Protein AF-A0A2N3AIR7-F1 (afdb_monomer_lite)

Foldseek 3Di:
DDDDQAAQCAAQPQDLFGWGWDADPVVRDIDIDGHDDDLVVVLVVCVVVVHDSVVSVNSVRRD

Sequence (63 aa):
YIINCGSVGQPRDGNPKASYGIYDLKCRVVNIYRVSYPVHLTQEKIINAGLPRILADRLSYGR

Structure (mmCIF, N/CA/C/O backbone):
data_AF-A0A2N3AIR7-F1
#
_entry.id   AF-A0A2N3AIR7-F1
#
loop_
_atom_site.group_PDB
_atom_site.id
_atom_site.type_symbol
_atom_site.label_atom_id
_atom_site.label_alt_id
_atom_site.label_comp_id
_atom_site.label_asym_id
_atom_site.label_entity_id
_atom_site.label_seq_id
_atom_site.pdbx_PDB_ins_code
_atom_site.Cartn_x
_atom_site.Cartn_y
_atom_site.Cartn_z
_atom_site.occupancy
_atom_site.B_iso_or_equiv
_atom_site.auth_seq_id
_atom_site.auth_comp_id
_atom_site.auth_asym_id
_atom_site.auth_atom_id
_atom_site.pdbx_PDB_model_num
ATOM 1 N N . TYR A 1 1 ? -12.806 12.768 15.610 1.00 89.19 1 TYR A N 1
ATOM 2 C CA . TYR A 1 1 ? -11.477 12.460 15.048 1.00 89.19 1 TYR A CA 1
ATOM 3 C C . TYR A 1 1 ? -11.594 12.371 13.542 1.00 89.19 1 TYR A C 1
ATOM 5 O O . TYR A 1 1 ? -12.589 11.839 13.068 1.00 89.19 1 TYR A O 1
ATOM 13 N N . ILE A 1 2 ? -10.606 12.880 12.810 1.00 96.88 2 ILE A N 1
ATOM 14 C CA . ILE A 1 2 ? -10.432 12.578 11.385 1.00 96.88 2 ILE A CA 1
ATOM 15 C C . ILE A 1 2 ? -9.282 11.578 11.309 1.00 96.88 2 ILE A C 1
ATOM 17 O O . ILE A 1 2 ? -8.226 11.828 11.887 1.00 96.88 2 ILE A O 1
ATOM 21 N N . ILE A 1 3 ? -9.503 10.433 10.664 1.00 97.50 3 ILE A N 1
ATOM 22 C CA . ILE A 1 3 ? -8.529 9.337 10.605 1.00 97.50 3 ILE A CA 1
ATOM 23 C C . ILE A 1 3 ? -8.323 8.944 9.144 1.00 97.50 3 ILE A C 1
ATOM 25 O O . ILE A 1 3 ? -9.286 8.687 8.426 1.00 97.50 3 ILE A O 1
ATOM 29 N N . ASN A 1 4 ? -7.062 8.886 8.714 1.00 97.88 4 ASN A N 1
ATOM 30 C CA . ASN A 1 4 ? -6.664 8.424 7.389 1.00 97.88 4 ASN A CA 1
ATOM 31 C C . ASN A 1 4 ? -5.990 7.051 7.517 1.00 97.88 4 ASN A C 1
ATOM 33 O O . ASN A 1 4 ? -4.975 6.920 8.194 1.00 97.88 4 ASN A O 1
ATOM 37 N N . CYS A 1 5 ? -6.556 6.035 6.864 1.00 97.50 5 CYS A N 1
ATOM 38 C CA . CYS A 1 5 ? -6.058 4.657 6.911 1.00 97.50 5 CYS 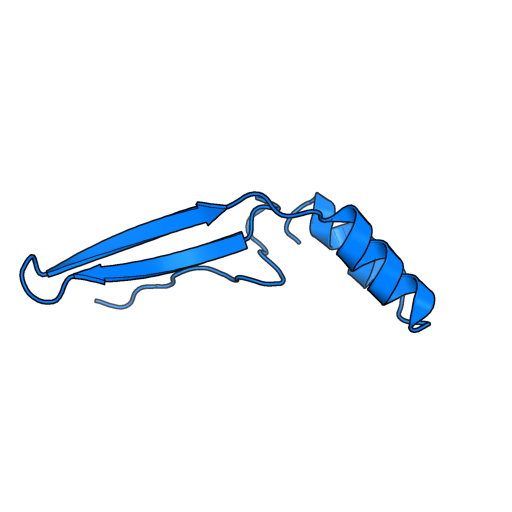A CA 1
ATOM 39 C C . CYS A 1 5 ? -4.950 4.368 5.881 1.00 97.50 5 CYS A C 1
ATOM 41 O O . CYS A 1 5 ? -4.484 3.233 5.777 1.00 97.50 5 CYS A O 1
ATOM 43 N N . GLY A 1 6 ? -4.537 5.375 5.109 1.00 97.75 6 GLY A N 1
ATOM 44 C CA . GLY A 1 6 ? -3.624 5.243 3.981 1.00 97.75 6 GLY A CA 1
ATOM 45 C C . GLY A 1 6 ? -4.321 4.724 2.721 1.00 97.75 6 GLY A C 1
ATOM 46 O O . GLY A 1 6 ? -5.526 4.885 2.541 1.00 97.75 6 GLY A O 1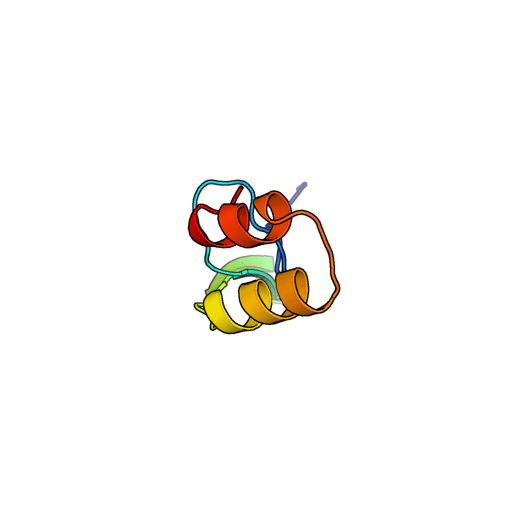
ATOM 47 N N . SER A 1 7 ? -3.539 4.121 1.826 1.00 98.06 7 SER A N 1
ATOM 48 C CA . SER A 1 7 ? -4.000 3.598 0.538 1.00 98.06 7 SER A CA 1
ATOM 49 C C . SER A 1 7 ? -3.623 2.130 0.383 1.00 98.06 7 SER A C 1
ATOM 51 O O . SER A 1 7 ? -2.496 1.735 0.688 1.00 98.06 7 SER A O 1
ATOM 53 N N . VAL A 1 8 ? -4.559 1.328 -0.125 1.00 98.25 8 VAL A N 1
ATOM 54 C CA . VAL A 1 8 ? -4.340 -0.100 -0.388 1.00 98.25 8 VAL A CA 1
ATOM 55 C C . VAL A 1 8 ? -3.498 -0.296 -1.650 1.00 98.25 8 VAL A C 1
ATOM 57 O O . VAL A 1 8 ? -2.524 -1.040 -1.629 1.00 98.25 8 VAL A O 1
ATOM 60 N N . GLY A 1 9 ? -3.863 0.370 -2.750 1.00 96.12 9 GLY A N 1
ATOM 61 C CA . GLY A 1 9 ? -3.277 0.112 -4.072 1.00 96.12 9 GLY A CA 1
ATOM 62 C C . GLY A 1 9 ? -2.124 1.036 -4.461 1.00 96.12 9 GLY A C 1
ATOM 63 O O . GLY A 1 9 ? -1.320 0.683 -5.316 1.00 96.12 9 GLY A O 1
ATOM 64 N N . GLN A 1 10 ? -2.038 2.222 -3.854 1.00 96.81 10 GLN A N 1
ATOM 65 C CA . GLN A 1 10 ? -0.965 3.176 -4.128 1.00 96.81 10 GLN A CA 1
ATOM 66 C C . GLN A 1 10 ? -0.681 4.053 -2.901 1.00 96.81 10 GLN A C 1
ATOM 68 O O . GLN A 1 10 ? -1.192 5.176 -2.812 1.00 96.81 10 GLN A O 1
ATOM 73 N N . PRO A 1 11 ? 0.086 3.543 -1.925 1.00 97.25 11 PRO A N 1
ATOM 74 C CA . PRO A 1 11 ? 0.646 4.364 -0.858 1.00 97.25 11 PRO A CA 1
ATOM 75 C C . PRO A 1 11 ? 1.511 5.487 -1.442 1.00 97.25 11 PRO A C 1
ATOM 77 O O . PRO A 1 11 ? 2.165 5.290 -2.463 1.00 97.25 11 PRO A O 1
ATOM 80 N N . ARG A 1 12 ? 1.502 6.660 -0.801 1.00 97.31 12 ARG A N 1
ATOM 81 C CA . ARG A 1 12 ? 2.273 7.849 -1.222 1.00 97.31 12 ARG A CA 1
ATOM 82 C C . ARG A 1 12 ? 3.154 8.420 -0.111 1.00 97.31 12 ARG A C 1
ATOM 84 O O . ARG A 1 12 ? 3.497 9.597 -0.116 1.00 97.31 12 ARG A O 1
ATOM 91 N N . ASP A 1 13 ? 3.463 7.593 0.876 1.00 97.56 13 ASP A N 1
ATOM 92 C CA . ASP A 1 13 ? 4.164 7.963 2.102 1.00 97.56 13 ASP A CA 1
ATOM 93 C C . ASP A 1 13 ? 5.573 7.363 2.193 1.00 97.56 13 ASP A C 1
ATOM 95 O O . ASP A 1 13 ? 6.177 7.361 3.262 1.00 97.56 13 ASP A O 1
ATOM 99 N N . GLY A 1 14 ? 6.111 6.842 1.087 1.00 97.62 14 GLY A N 1
ATOM 100 C CA . GLY A 1 14 ? 7.433 6.214 1.058 1.00 97.62 14 GLY A CA 1
ATOM 101 C C . GLY A 1 14 ? 7.449 4.752 1.516 1.00 97.62 14 GLY A C 1
ATOM 102 O O . GLY A 1 14 ? 8.502 4.119 1.470 1.00 97.62 14 GLY A O 1
ATOM 103 N N . ASN A 1 15 ? 6.308 4.194 1.944 1.00 97.75 15 ASN A N 1
ATOM 104 C CA . ASN A 1 15 ? 6.189 2.783 2.303 1.00 9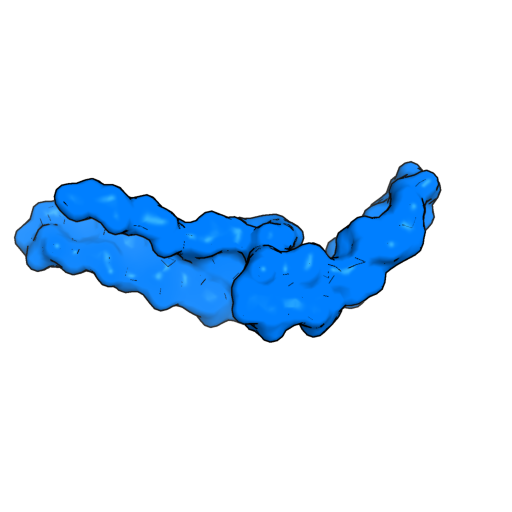7.75 15 ASN A CA 1
ATOM 105 C C . ASN A 1 15 ? 5.393 2.029 1.225 1.00 97.75 15 ASN A C 1
ATOM 107 O O . ASN A 1 15 ? 4.189 2.249 1.103 1.00 97.75 15 ASN A O 1
ATOM 111 N N . PRO A 1 16 ? 6.009 1.102 0.471 1.00 97.75 16 PRO A N 1
ATOM 112 C CA . PRO A 1 16 ? 5.329 0.413 -0.623 1.00 97.75 16 PRO A CA 1
ATOM 113 C C . PRO A 1 16 ? 4.255 -0.578 -0.154 1.00 97.75 16 PRO A C 1
ATOM 115 O O . PRO A 1 16 ? 3.484 -1.058 -0.979 1.00 97.75 16 PRO A O 1
ATOM 118 N N . LYS A 1 17 ? 4.178 -0.911 1.144 1.00 98.50 17 LYS A N 1
ATOM 119 C CA . LYS A 1 17 ? 3.166 -1.833 1.681 1.00 98.50 17 LYS A CA 1
ATOM 120 C C . LYS A 1 17 ? 1.767 -1.222 1.616 1.00 98.50 17 LYS A C 1
ATOM 122 O O . LYS A 1 17 ? 1.567 -0.071 2.009 1.00 98.50 17 LYS A O 1
ATOM 127 N N . ALA A 1 18 ? 0.793 -2.041 1.221 1.00 98.38 18 ALA A N 1
ATOM 128 C CA . ALA A 1 18 ? -0.619 -1.682 1.240 1.00 98.38 18 ALA A CA 1
ATOM 129 C C . ALA A 1 18 ? -1.044 -1.275 2.657 1.00 98.38 18 ALA A C 1
ATOM 131 O O . ALA A 1 18 ? -0.641 -1.918 3.631 1.00 98.38 18 ALA A O 1
ATOM 132 N N . SER A 1 19 ? -1.852 -0.221 2.765 1.00 98.69 19 SER A N 1
ATOM 133 C CA . SER A 1 19 ? -2.334 0.323 4.035 1.00 98.69 19 SER A CA 1
ATOM 134 C C . SER A 1 19 ? -3.849 0.225 4.135 1.00 98.69 19 SER A C 1
ATOM 136 O O . SER A 1 19 ? -4.559 0.582 3.195 1.00 98.69 19 SER A O 1
ATOM 138 N N . TYR A 1 20 ? -4.341 -0.231 5.283 1.00 98.50 20 TYR A N 1
ATOM 139 C CA . TYR A 1 20 ? -5.764 -0.237 5.621 1.00 98.50 20 TYR A CA 1
ATOM 140 C C . TYR A 1 20 ? -5.953 -0.088 7.132 1.00 98.50 20 TYR A C 1
ATOM 142 O O . TYR A 1 20 ? -5.008 -0.252 7.904 1.00 98.50 20 TYR A O 1
ATOM 150 N N . GLY A 1 21 ? -7.176 0.229 7.558 1.00 98.06 21 GLY A N 1
ATOM 151 C CA . GLY A 1 21 ? -7.528 0.368 8.967 1.00 98.06 21 GLY A CA 1
ATOM 152 C C . GLY A 1 21 ? -8.648 -0.580 9.373 1.00 98.06 21 GLY A C 1
ATOM 153 O O . GLY A 1 21 ? -9.533 -0.874 8.574 1.00 98.06 21 GLY A O 1
ATOM 154 N N . ILE A 1 22 ? -8.616 -1.034 10.624 1.00 98.25 22 ILE A N 1
ATOM 155 C CA . ILE A 1 22 ? -9.728 -1.734 11.272 1.00 98.25 22 ILE A CA 1
ATOM 156 C C . ILE A 1 22 ? -10.196 -0.872 12.440 1.00 98.25 22 ILE A C 1
ATOM 158 O O . ILE A 1 22 ? -9.390 -0.496 13.293 1.00 98.25 22 ILE A O 1
ATOM 162 N N . TYR A 1 23 ? -11.494 -0.570 12.472 1.00 98.12 23 TYR A N 1
ATOM 163 C CA . TYR A 1 23 ? -12.127 0.129 13.584 1.00 98.12 23 TYR A CA 1
ATOM 164 C C . TYR A 1 23 ? -12.891 -0.855 14.470 1.00 98.12 23 TYR A C 1
ATOM 166 O O . TYR A 1 23 ? -13.869 -1.463 14.035 1.00 98.12 23 TYR A O 1
ATOM 174 N N . ASP A 1 24 ? -12.451 -0.992 15.718 1.00 97.75 24 ASP A N 1
ATOM 175 C CA . ASP A 1 24 ? -13.174 -1.725 16.750 1.00 97.75 24 ASP A CA 1
ATOM 176 C C . ASP A 1 24 ? -14.189 -0.795 17.431 1.00 97.75 24 ASP A C 1
ATOM 178 O O . ASP A 1 24 ? -13.827 0.107 18.192 1.00 97.75 24 ASP A O 1
ATOM 182 N N . LEU A 1 25 ? -15.474 -1.039 17.167 1.00 97.00 25 LEU A N 1
ATOM 183 C CA . LEU A 1 25 ? -16.595 -0.270 17.714 1.00 97.00 25 LEU A CA 1
ATOM 184 C C . LEU A 1 25 ? -16.739 -0.397 19.237 1.00 97.00 25 LEU A C 1
ATOM 186 O O . LEU A 1 25 ? -17.178 0.554 19.885 1.00 97.00 25 LEU A O 1
ATOM 190 N N . LYS A 1 26 ? -16.391 -1.552 19.817 1.00 97.75 26 LYS A N 1
ATOM 191 C CA . LYS A 1 26 ? -16.541 -1.812 21.256 1.00 97.75 26 LYS A CA 1
ATOM 192 C C . LYS A 1 26 ? -15.427 -1.129 22.034 1.00 97.75 26 LYS A C 1
ATOM 194 O O . LYS A 1 26 ? -15.697 -0.411 22.993 1.00 97.75 26 LYS A O 1
ATOM 199 N N . CYS A 1 27 ? -14.189 -1.311 21.581 1.00 97.50 27 CYS A N 1
ATOM 200 C CA . CYS A 1 27 ? -13.014 -0.724 22.223 1.00 97.50 27 CYS A CA 1
ATOM 201 C C . CYS A 1 27 ? -12.805 0.750 21.845 1.00 97.50 27 CYS A C 1
ATOM 203 O O . CYS A 1 27 ? -12.034 1.445 22.498 1.00 97.50 27 CYS A O 1
ATOM 205 N N . ARG A 1 28 ? -13.487 1.235 20.795 1.00 96.62 28 ARG A N 1
ATOM 206 C CA . ARG A 1 28 ? -13.292 2.560 20.183 1.00 96.62 28 ARG A CA 1
ATOM 207 C C . ARG A 1 28 ? -11.839 2.798 19.743 1.00 96.62 28 ARG A C 1
ATOM 209 O O . ARG A 1 28 ? -11.323 3.905 19.868 1.00 96.62 28 ARG A O 1
ATOM 216 N N . VAL A 1 29 ? -11.198 1.766 19.195 1.00 98.12 29 VAL A N 1
ATOM 217 C CA . VAL A 1 29 ? -9.795 1.790 18.746 1.00 98.12 29 VAL A CA 1
ATOM 218 C C . VAL A 1 29 ? -9.732 1.650 17.230 1.00 98.12 29 VAL A C 1
ATOM 220 O O . VAL A 1 29 ? -10.401 0.792 16.658 1.00 98.12 29 VAL A O 1
ATOM 223 N N . VAL A 1 30 ? -8.898 2.464 16.577 1.00 98.06 30 VAL A N 1
ATOM 224 C CA . VAL A 1 30 ? -8.536 2.273 15.167 1.00 98.06 30 VAL A CA 1
ATOM 225 C C . VAL A 1 30 ? -7.102 1.773 15.083 1.00 98.06 30 VAL A C 1
ATOM 227 O O . VAL A 1 30 ? -6.188 2.438 15.562 1.00 98.06 30 VAL A O 1
ATOM 230 N N . ASN A 1 31 ? -6.913 0.631 14.429 1.00 98.25 31 ASN A N 1
ATOM 231 C CA . ASN A 1 31 ? -5.599 0.075 14.128 1.00 98.25 31 ASN A CA 1
ATOM 232 C C . ASN A 1 31 ? -5.314 0.220 12.634 1.00 98.25 31 ASN A C 1
ATOM 234 O O . ASN A 1 31 ? -6.143 -0.179 11.817 1.00 98.25 31 ASN A O 1
ATOM 238 N N . ILE A 1 32 ? -4.152 0.769 12.276 1.00 98.38 32 ILE A N 1
ATOM 239 C CA . ILE A 1 32 ? -3.693 0.885 10.885 1.00 98.38 32 ILE A CA 1
ATOM 240 C C . ILE A 1 32 ? -2.642 -0.192 10.634 1.00 98.38 32 ILE A C 1
ATOM 242 O O . ILE A 1 32 ? -1.654 -0.287 11.361 1.00 98.38 32 ILE A O 1
ATOM 246 N N . TYR A 1 33 ? -2.844 -0.986 9.590 1.00 98.38 33 TYR A N 1
ATOM 247 C CA . TYR A 1 33 ? -1.991 -2.115 9.240 1.00 98.38 33 TYR A CA 1
ATOM 248 C C . TYR A 1 33 ? -1.245 -1.871 7.935 1.00 98.38 33 TYR A C 1
ATOM 250 O O . TYR A 1 33 ? -1.717 -1.163 7.045 1.00 98.38 33 TYR A O 1
ATOM 258 N N . ARG A 1 34 ? -0.074 -2.508 7.821 1.00 98.44 34 ARG A N 1
ATOM 259 C CA . ARG A 1 34 ? 0.736 -2.547 6.602 1.00 98.44 34 ARG A CA 1
ATOM 260 C C . ARG A 1 34 ? 0.994 -3.979 6.194 1.00 98.44 34 ARG A C 1
ATOM 262 O O . ARG A 1 34 ? 1.555 -4.747 6.972 1.00 98.44 34 ARG A O 1
ATOM 269 N N . VAL A 1 35 ? 0.642 -4.313 4.960 1.00 98.44 35 VAL A N 1
ATOM 270 C CA . VAL A 1 35 ? 0.779 -5.673 4.435 1.00 98.44 35 VAL A CA 1
ATOM 271 C C . VAL A 1 35 ? 1.601 -5.659 3.153 1.00 98.44 35 VAL A C 1
ATOM 273 O O . VAL A 1 35 ? 1.381 -4.848 2.252 1.00 98.44 35 VAL A O 1
ATOM 276 N N . SER A 1 36 ? 2.597 -6.544 3.102 1.00 98.19 36 SER A N 1
ATOM 277 C CA . SER A 1 36 ? 3.384 -6.785 1.894 1.00 98.19 36 SER A CA 1
ATOM 278 C C . SER A 1 36 ? 2.511 -7.447 0.835 1.00 98.19 36 SER A C 1
ATOM 280 O O . SER A 1 36 ? 1.734 -8.348 1.138 1.00 98.19 36 SER A O 1
ATOM 282 N N . TYR A 1 37 ? 2.677 -7.037 -0.414 1.00 97.75 37 TYR A N 1
ATOM 283 C CA . TYR A 1 37 ? 2.022 -7.649 -1.564 1.00 97.75 37 TYR A CA 1
ATOM 284 C C . TYR A 1 37 ? 3.035 -7.759 -2.710 1.00 97.75 37 TYR A C 1
ATOM 286 O O . TYR A 1 37 ? 4.074 -7.090 -2.672 1.00 97.75 37 TYR A O 1
ATOM 2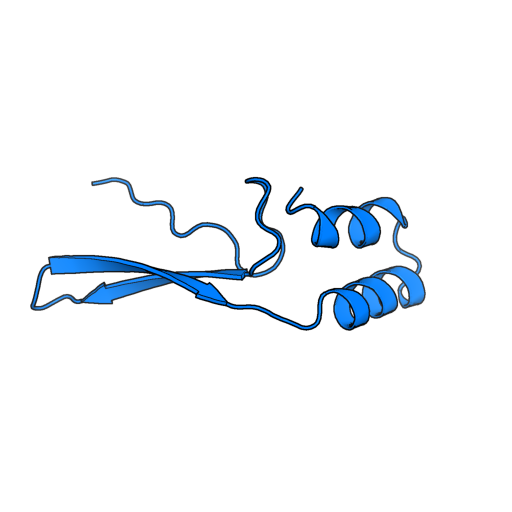94 N N . PRO A 1 38 ? 2.785 -8.604 -3.722 1.00 97.62 38 PRO A N 1
ATOM 295 C CA . PRO A 1 38 ? 3.708 -8.771 -4.837 1.00 97.62 38 PRO A CA 1
ATOM 296 C C . PRO A 1 38 ? 3.657 -7.552 -5.773 1.00 97.62 38 PRO A C 1
ATOM 298 O O . PRO A 1 38 ? 2.971 -7.562 -6.792 1.00 97.62 38 PRO A O 1
ATOM 301 N N . VAL A 1 39 ? 4.396 -6.494 -5.419 1.00 97.81 39 VAL A N 1
ATOM 302 C CA . VAL A 1 39 ? 4.477 -5.230 -6.178 1.00 97.81 39 VAL A CA 1
ATOM 303 C C . VAL A 1 39 ? 4.829 -5.481 -7.647 1.00 97.81 39 VAL A C 1
ATOM 305 O O . VAL A 1 39 ? 4.181 -4.920 -8.526 1.00 97.81 39 VAL A O 1
ATOM 308 N N . HIS A 1 40 ? 5.781 -6.382 -7.910 1.00 97.62 40 HIS A N 1
ATOM 309 C CA . HIS A 1 40 ? 6.232 -6.728 -9.261 1.00 97.62 40 HIS A CA 1
ATOM 310 C C . HIS A 1 40 ? 5.093 -7.233 -10.163 1.00 97.62 40 HIS A C 1
ATOM 312 O O . HIS A 1 40 ? 4.973 -6.775 -11.293 1.00 97.62 40 HIS A O 1
ATOM 318 N N . LEU A 1 41 ? 4.186 -8.077 -9.653 1.00 98.50 41 LEU A N 1
ATOM 319 C CA . LEU A 1 41 ? 3.049 -8.571 -10.442 1.00 98.50 41 LEU A CA 1
ATOM 320 C C . LEU A 1 41 ? 2.094 -7.437 -10.827 1.00 98.50 41 LEU A C 1
ATOM 322 O O . LEU A 1 41 ? 1.520 -7.436 -11.914 1.00 98.50 41 LEU A O 1
ATOM 326 N N . THR A 1 42 ? 1.899 -6.457 -9.942 1.00 98.00 42 THR A N 1
ATOM 327 C CA . THR A 1 42 ? 1.088 -5.274 -10.258 1.00 98.00 42 THR A CA 1
ATOM 328 C C . THR A 1 42 ? 1.793 -4.383 -11.280 1.00 98.00 42 THR A C 1
ATOM 330 O O . THR A 1 42 ? 1.148 -3.885 -12.199 1.00 98.00 42 THR A O 1
ATOM 333 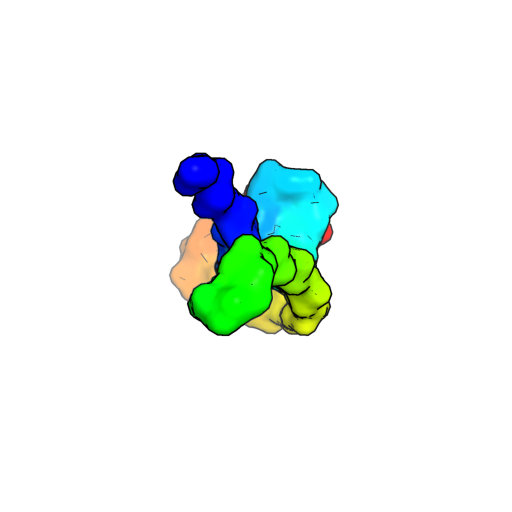N N . GLN A 1 43 ? 3.111 -4.213 -11.165 1.00 98.38 43 GLN A N 1
ATOM 334 C CA . GLN A 1 43 ? 3.918 -3.461 -12.129 1.00 98.38 43 GLN A CA 1
ATOM 335 C C . GLN A 1 43 ? 3.853 -4.073 -13.530 1.00 98.38 43 GLN A C 1
ATOM 337 O O . GLN A 1 43 ? 3.589 -3.357 -14.494 1.00 98.38 43 GLN A O 1
ATOM 342 N N . GLU A 1 44 ? 4.010 -5.392 -13.638 1.00 98.50 44 GLU A N 1
ATOM 343 C CA . GLU A 1 44 ? 3.879 -6.126 -14.899 1.00 98.50 44 GLU A CA 1
ATOM 344 C C . GLU A 1 44 ? 2.496 -5.935 -15.518 1.00 98.50 44 GLU A C 1
ATOM 346 O O . GLU A 1 44 ? 2.391 -5.632 -16.702 1.00 98.50 44 GLU A O 1
ATOM 351 N N . LYS A 1 45 ? 1.424 -6.025 -14.720 1.00 98.50 45 LYS A N 1
ATOM 352 C CA . LYS A 1 45 ? 0.058 -5.771 -15.206 1.00 98.50 45 LYS A CA 1
ATOM 353 C C . LYS A 1 45 ? -0.111 -4.356 -15.759 1.00 98.50 45 LYS A C 1
ATOM 355 O O . LYS A 1 45 ? -0.751 -4.192 -16.792 1.00 98.50 45 LYS A O 1
ATOM 360 N N . ILE A 1 46 ? 0.463 -3.348 -15.099 1.00 98.38 46 ILE A N 1
ATOM 361 C CA . ILE A 1 46 ? 0.426 -1.952 -15.564 1.00 98.38 46 ILE A CA 1
ATOM 362 C C . ILE A 1 46 ? 1.147 -1.818 -16.912 1.00 98.38 46 ILE A C 1
ATOM 364 O O . ILE A 1 46 ? 0.601 -1.220 -17.838 1.00 98.38 46 ILE A O 1
ATOM 368 N N . ILE A 1 47 ? 2.343 -2.400 -17.039 1.00 98.25 47 ILE A N 1
ATOM 369 C CA . ILE A 1 47 ? 3.143 -2.358 -18.272 1.00 98.25 47 ILE A CA 1
ATOM 370 C C . ILE A 1 47 ? 2.430 -3.102 -19.409 1.00 98.25 47 ILE A C 1
ATOM 372 O O . ILE A 1 47 ? 2.296 -2.562 -20.505 1.00 98.25 47 ILE A O 1
ATOM 376 N N . ASN A 1 48 ? 1.906 -4.300 -19.140 1.00 98.44 48 ASN A N 1
ATOM 377 C CA . ASN A 1 48 ? 1.183 -5.118 -20.119 1.00 98.44 48 ASN A CA 1
ATOM 378 C C . ASN A 1 48 ? -0.128 -4.466 -20.580 1.00 98.44 48 ASN A C 1
ATOM 380 O O . ASN A 1 48 ? -0.585 -4.725 -21.689 1.00 98.44 48 ASN A O 1
ATOM 384 N N . ALA A 1 49 ? -0.719 -3.596 -19.758 1.00 98.50 49 ALA A N 1
ATOM 385 C CA . ALA A 1 49 ? -1.875 -2.785 -20.130 1.00 98.50 49 ALA A CA 1
ATOM 386 C C . ALA A 1 49 ? -1.513 -1.558 -20.996 1.00 98.50 49 ALA A C 1
ATOM 388 O O . ALA A 1 49 ? -2.399 -0.778 -21.341 1.00 98.50 49 ALA A O 1
ATOM 389 N N . GLY A 1 50 ? -0.233 -1.350 -21.331 1.00 98.25 50 GLY A N 1
ATOM 390 C CA . GLY A 1 50 ? 0.233 -0.212 -22.129 1.00 98.25 50 GLY A CA 1
ATOM 391 C C . GLY A 1 50 ? 0.235 1.121 -21.374 1.00 98.25 50 GLY A C 1
ATOM 392 O O . GLY A 1 50 ? 0.298 2.182 -21.994 1.00 98.25 50 GLY A O 1
ATOM 393 N N . LEU A 1 51 ? 0.148 1.093 -20.041 1.00 98.19 51 LEU A N 1
ATOM 394 C CA . LEU A 1 51 ? 0.150 2.304 -19.226 1.00 98.19 51 LEU A CA 1
ATOM 395 C C . LEU A 1 51 ? 1.573 2.870 -19.066 1.00 98.19 51 LEU A C 1
ATOM 397 O O . LEU A 1 51 ? 2.554 2.124 -19.130 1.00 98.19 51 LEU A O 1
ATOM 401 N N . PRO A 1 52 ? 1.717 4.183 -18.792 1.00 98.12 52 PRO A N 1
ATOM 402 C CA . PRO A 1 52 ? 3.024 4.794 -18.577 1.00 98.12 52 PRO A CA 1
ATOM 403 C C . PRO A 1 52 ? 3.830 4.079 -17.487 1.00 98.12 52 PRO A C 1
ATOM 405 O O . PRO A 1 52 ? 3.364 3.926 -16.355 1.00 98.12 52 PRO A O 1
ATOM 408 N N . ARG A 1 53 ? 5.076 3.706 -17.804 1.00 97.06 53 ARG A N 1
ATOM 409 C CA . ARG A 1 53 ? 5.960 2.928 -16.916 1.00 97.06 53 ARG A CA 1
ATOM 410 C C . ARG A 1 53 ? 6.176 3.575 -15.544 1.00 97.06 53 ARG A C 1
ATOM 412 O O . ARG A 1 53 ? 6.259 2.874 -14.542 1.00 97.06 53 ARG A O 1
ATOM 419 N N . ILE A 1 54 ? 6.139 4.907 -15.476 1.00 97.19 54 ILE A N 1
ATOM 420 C CA . ILE A 1 54 ? 6.219 5.666 -14.219 1.00 97.19 54 ILE A CA 1
ATOM 421 C C . ILE A 1 54 ? 5.131 5.271 -13.205 1.00 97.19 54 ILE A C 1
ATOM 423 O O . ILE A 1 54 ? 5.363 5.338 -11.999 1.00 97.19 54 ILE A O 1
ATOM 427 N N . LEU A 1 55 ? 3.952 4.830 -13.669 1.00 97.19 55 LEU A N 1
ATOM 428 C CA . LEU A 1 55 ? 2.865 4.379 -12.797 1.00 97.19 55 LEU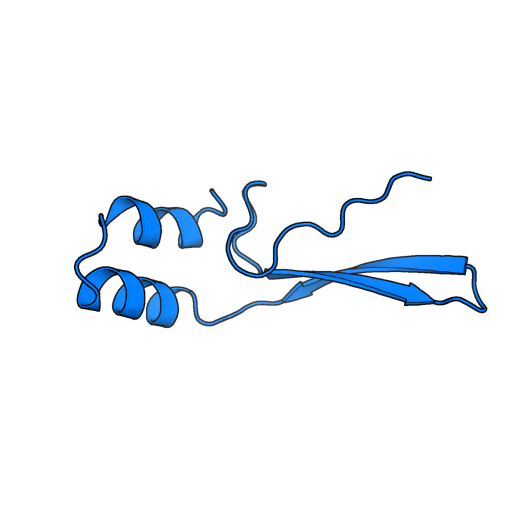 A CA 1
ATOM 429 C C . LEU A 1 55 ? 3.180 3.042 -12.125 1.00 97.19 55 LEU A C 1
ATOM 431 O O . LEU A 1 55 ? 2.739 2.830 -10.996 1.00 97.19 55 LEU A O 1
ATOM 435 N N . ALA A 1 56 ? 3.937 2.180 -12.804 1.00 97.81 56 ALA A N 1
ATOM 436 C CA . ALA A 1 56 ? 4.444 0.931 -12.261 1.00 97.81 56 ALA A CA 1
ATOM 437 C C . ALA A 1 56 ? 5.622 1.208 -11.318 1.00 97.81 56 ALA A C 1
ATOM 439 O O . ALA A 1 56 ? 5.570 0.844 -10.143 1.00 97.81 56 ALA A O 1
ATOM 440 N N . ASP A 1 57 ? 6.649 1.912 -11.799 1.00 96.88 57 ASP A N 1
ATOM 441 C CA . ASP A 1 57 ? 7.915 2.118 -11.084 1.00 96.88 57 ASP A CA 1
ATOM 442 C C . ASP A 1 57 ? 7.703 2.736 -9.690 1.00 96.88 57 ASP A C 1
ATOM 444 O O . ASP A 1 57 ? 8.317 2.314 -8.709 1.00 96.88 57 ASP A O 1
ATOM 448 N N . ARG A 1 58 ? 6.758 3.676 -9.563 1.00 97.38 58 ARG A N 1
ATOM 449 C CA . ARG A 1 58 ? 6.469 4.364 -8.295 1.00 97.38 58 ARG A CA 1
ATOM 450 C C . ARG A 1 58 ? 5.925 3.467 -7.177 1.00 97.38 58 ARG A C 1
ATOM 452 O O . ARG A 1 58 ? 6.115 3.792 -6.004 1.00 97.38 58 ARG A O 1
ATOM 459 N N . LEU A 1 59 ? 5.318 2.320 -7.505 1.00 97.62 59 LEU A N 1
ATOM 460 C CA . LEU A 1 59 ? 4.769 1.399 -6.501 1.00 97.62 59 LEU A CA 1
ATOM 461 C C . LEU A 1 59 ? 5.854 0.849 -5.566 1.00 97.62 59 LEU A C 1
ATOM 463 O O . LEU A 1 59 ? 5.612 0.734 -4.367 1.00 97.62 59 LEU A O 1
ATOM 467 N N . SER A 1 60 ? 7.061 0.587 -6.080 1.00 97.25 60 SER A N 1
ATOM 468 C CA . SER A 1 60 ? 8.191 0.091 -5.277 1.00 97.25 60 SER A CA 1
ATOM 469 C C . SER A 1 60 ? 8.705 1.110 -4.260 1.00 97.25 60 SER A C 1
ATOM 471 O O . SER A 1 60 ? 9.323 0.731 -3.268 1.00 97.25 60 SER A O 1
ATOM 473 N N . TYR A 1 61 ? 8.433 2.395 -4.488 1.00 96.56 61 TYR A N 1
ATOM 474 C CA . TYR A 1 61 ? 8.867 3.493 -3.628 1.00 96.56 61 TYR A CA 1
ATOM 475 C C . TYR A 1 61 ? 7.745 4.028 -2.732 1.00 96.56 61 TYR A C 1
ATOM 477 O O . TYR A 1 61 ? 7.999 4.926 -1.935 1.00 96.56 61 TYR A O 1
ATOM 485 N N . GLY A 1 62 ? 6.508 3.534 -2.878 1.00 95.06 62 GLY A N 1
ATOM 486 C CA . GLY A 1 62 ? 5.339 4.105 -2.207 1.00 95.06 62 GLY A CA 1
ATOM 487 C C . GLY A 1 62 ? 5.119 5.574 -2.583 1.00 95.06 62 GLY A C 1
ATOM 488 O O . GLY A 1 62 ? 5.056 6.425 -1.691 1.00 95.06 62 GLY A O 1
ATOM 489 N N . ARG A 1 63 ? 5.073 5.876 -3.890 1.00 91.31 63 ARG A N 1
ATOM 490 C CA . ARG A 1 63 ? 4.839 7.216 -4.465 1.00 91.31 63 ARG A CA 1
ATOM 491 C C . ARG A 1 63 ? 3.777 7.203 -5.571 1.00 91.31 63 ARG A C 1
ATOM 493 O O . ARG A 1 63 ? 3.511 6.130 -6.152 1.00 91.31 63 ARG A O 1
#

Radius of gyration: 14.32 Å; chains: 1; bounding box: 26×21×44 Å

pLDDT: mean 97.53, std 1.49, range [89.19, 98.69]

Secondary structure (DSSP, 8-state):
-------SS---SS--SEEEEEEETTTTEEEEEEE---HHHHHHHHHHTT--HHHHHGGGGT-